Protein AF-A0A846G0J6-F1 (afdb_monomer_lite)

Sequence (175 aa):
MSNQDLVEKLKSTFRKNSTQLKVFNLLSDREWHCRSCEGKNVASEQYAGGGGIQGLQRGTKIRPGLEINTERKFCNTCQKQTTWDCWTGKIKAANAPANIPSELVEKILSVYSYVDVIEQRQRPRHEIIIDHRFPMERWGNVEETHNLNMSETEIKQKFQLLKKDSGGNLNEVRS

Foldseek 3Di:
DDLVVVLVVQLVPDDPLFLANLQSVVQSVQDKDFLCVVCVVSPVPPCVHCSHQVVQQQADPVGFHFDKDKDFDQDPVVRDTTIIIHTPSDTHAHLPDADQDPLLVVVLCVLLVCAAPPPRDRDDPVQKDKDFPDDDPSPDHHDDHDDSPDDSVNSVNTIGIHTDDPPDDPPPPDD

Secondary structure (DSSP, 8-state):
--HHHHHHHHHTTSPTT-HHHHHHHHHTT---EEHHHHHHHH-TTTSSSTTTHHHHHH-BTTB-EEEEEEEEEEETTTTEEEEEEEEEEEEE------PPPHHHHHHHHHHTTTB-TTT--B--GGGEEEEESS---SSSS-PPPP-TT--HHHHHHHEEEEE--TTS-TT----

Radius of gyration: 20.53 Å; chains: 1; bounding box: 53×40×56 Å

pLDDT: mean 82.25, std 15.68, range [31.59, 96.19]

Structure (mmCIF, N/CA/C/O backbone):
data_AF-A0A846G0J6-F1
#
_entry.id   AF-A0A846G0J6-F1
#
loop_
_atom_site.group_PDB
_atom_site.id
_atom_site.type_symbol
_atom_site.label_atom_id
_atom_site.label_alt_id
_atom_site.label_comp_id
_atom_site.label_asym_id
_atom_site.label_entity_id
_atom_site.label_seq_id
_atom_site.pdbx_PDB_ins_code
_atom_site.Cartn_x
_atom_site.Cartn_y
_atom_site.Cartn_z
_atom_site.occupancy
_atom_site.B_iso_or_equiv
_atom_site.auth_seq_id
_atom_site.auth_comp_id
_atom_site.auth_asym_id
_atom_site.auth_atom_id
_atom_site.pdbx_PDB_model_num
ATOM 1 N N . MET A 1 1 ? 26.247 -5.935 4.973 1.00 57.97 1 MET A N 1
ATOM 2 C CA . MET A 1 1 ? 25.197 -6.767 4.344 1.00 57.97 1 MET A CA 1
ATOM 3 C C . MET A 1 1 ? 25.361 -6.646 2.847 1.00 57.97 1 MET A C 1
ATOM 5 O O . MET A 1 1 ? 25.431 -5.518 2.368 1.00 57.97 1 MET A O 1
ATOM 9 N N . SER A 1 2 ? 25.487 -7.758 2.128 1.00 74.25 2 SER A N 1
ATOM 10 C CA . SER A 1 2 ? 25.523 -7.718 0.666 1.00 74.25 2 SER A CA 1
ATOM 11 C C . SER A 1 2 ? 24.132 -7.377 0.111 1.00 74.25 2 SER A C 1
ATOM 13 O O . SER A 1 2 ? 23.113 -7.551 0.787 1.00 74.25 2 SER A O 1
ATOM 15 N N . ASN A 1 3 ? 24.069 -6.885 -1.129 1.00 76.38 3 ASN A N 1
ATOM 16 C CA . ASN A 1 3 ? 22.794 -6.623 -1.808 1.00 76.38 3 ASN A CA 1
ATOM 17 C C . ASN A 1 3 ? 21.926 -7.889 -1.909 1.00 76.38 3 ASN A C 1
ATOM 19 O O . ASN A 1 3 ? 20.702 -7.802 -1.835 1.00 76.38 3 ASN A O 1
ATOM 23 N N . GLN A 1 4 ? 22.562 -9.053 -2.033 1.00 81.94 4 GLN A N 1
ATOM 24 C CA . GLN A 1 4 ? 21.896 -10.345 -2.135 1.00 81.94 4 GLN A CA 1
ATOM 25 C C . GLN A 1 4 ? 21.263 -10.757 -0.797 1.00 81.94 4 GLN A C 1
ATOM 27 O O . GLN A 1 4 ? 20.108 -11.180 -0.777 1.00 81.94 4 GLN A O 1
ATOM 32 N N . ASP A 1 5 ? 21.943 -10.500 0.326 1.00 87.12 5 ASP A N 1
ATOM 33 C CA . ASP A 1 5 ? 21.394 -10.753 1.669 1.00 87.12 5 ASP A CA 1
ATOM 34 C C . ASP A 1 5 ? 20.136 -9.917 1.939 1.00 87.12 5 ASP A C 1
ATOM 36 O O . ASP A 1 5 ? 19.180 -10.388 2.555 1.00 87.12 5 ASP A O 1
ATOM 40 N N . LEU A 1 6 ? 20.120 -8.659 1.476 1.00 88.12 6 LEU A N 1
ATOM 41 C CA . LEU A 1 6 ? 18.959 -7.780 1.626 1.00 88.12 6 LEU A CA 1
ATOM 42 C C . LEU A 1 6 ? 17.762 -8.284 0.813 1.00 88.12 6 LEU A C 1
ATOM 44 O O . LEU A 1 6 ? 16.639 -8.281 1.318 1.00 88.12 6 LEU A O 1
ATOM 48 N N . VAL A 1 7 ? 17.994 -8.720 -0.427 1.00 91.81 7 VAL A N 1
ATOM 49 C CA . VAL A 1 7 ? 16.943 -9.268 -1.293 1.00 91.81 7 VAL A CA 1
ATOM 50 C C . VAL A 1 7 ? 16.326 -10.511 -0.663 1.00 91.81 7 VAL A C 1
ATOM 52 O O . VAL A 1 7 ? 15.106 -10.569 -0.527 1.00 91.81 7 VAL A O 1
ATOM 55 N N . GLU A 1 8 ? 17.138 -11.466 -0.210 1.00 92.44 8 GLU A N 1
ATOM 56 C CA . GLU A 1 8 ? 16.632 -12.698 0.407 1.00 92.44 8 GLU A CA 1
ATOM 57 C C . GLU A 1 8 ? 15.907 -12.428 1.732 1.00 92.44 8 GLU A C 1
ATOM 59 O O . GLU A 1 8 ? 14.825 -12.972 1.982 1.00 92.44 8 GLU A O 1
ATOM 64 N N . LYS A 1 9 ? 16.422 -11.495 2.545 1.00 91.81 9 LYS A N 1
ATOM 65 C CA . LYS A 1 9 ? 15.731 -11.038 3.757 1.00 91.81 9 LYS A CA 1
ATOM 66 C C . LYS A 1 9 ? 14.369 -10.421 3.440 1.00 91.81 9 LYS A C 1
ATOM 68 O O . LYS A 1 9 ? 13.417 -10.662 4.170 1.00 91.81 9 LYS A O 1
ATOM 73 N N . LEU A 1 10 ? 14.253 -9.624 2.380 1.00 92.25 10 LEU A N 1
ATOM 74 C CA . LEU A 1 10 ? 12.971 -9.045 1.981 1.00 92.25 10 LEU A CA 1
ATOM 75 C C . LEU A 1 10 ? 12.027 -10.116 1.427 1.00 92.25 10 LEU A C 1
ATOM 77 O O . LEU A 1 10 ? 10.865 -10.139 1.835 1.00 92.25 10 LEU A O 1
ATOM 81 N N . LYS A 1 11 ? 12.509 -11.037 0.578 1.00 92.62 11 LYS A N 1
ATOM 82 C CA . LYS A 1 11 ? 11.709 -12.148 0.024 1.00 92.62 11 LYS A CA 1
ATOM 83 C C . LYS A 1 11 ? 11.021 -12.964 1.115 1.00 92.62 11 LYS A C 1
ATOM 85 O O . LYS A 1 11 ? 9.838 -13.273 0.977 1.00 92.62 11 LYS A O 1
ATOM 90 N N . SER A 1 12 ? 11.726 -13.262 2.208 1.00 91.62 12 SER A N 1
ATOM 91 C CA . SER A 1 12 ? 11.183 -14.060 3.316 1.00 91.62 12 SER A CA 1
ATOM 92 C C . SER A 1 12 ? 10.031 -13.378 4.067 1.00 91.62 12 SER A C 1
ATOM 94 O O . SER A 1 12 ? 9.233 -14.061 4.705 1.00 91.62 12 SER A O 1
ATOM 96 N N . THR A 1 13 ? 9.887 -12.052 3.951 1.00 90.62 13 THR A N 1
ATOM 97 C CA . THR A 1 13 ? 8.791 -11.299 4.586 1.00 90.62 13 THR A CA 1
ATOM 98 C C . THR A 1 13 ? 7.476 -11.331 3.805 1.00 90.62 13 THR A C 1
ATOM 100 O O . THR A 1 13 ? 6.433 -10.947 4.337 1.00 90.62 13 THR A O 1
ATOM 103 N N . PHE A 1 14 ? 7.489 -11.769 2.543 1.00 90.81 14 PHE A N 1
ATOM 104 C CA . PHE A 1 14 ? 6.282 -11.811 1.723 1.00 90.81 14 PHE A CA 1
ATOM 105 C C . PHE A 1 14 ? 5.537 -13.138 1.867 1.00 90.81 14 PHE A C 1
ATOM 107 O O . PHE A 1 14 ? 6.122 -14.218 1.950 1.00 90.81 14 PHE A O 1
ATOM 114 N N . ARG A 1 15 ? 4.203 -13.078 1.780 1.00 88.56 15 ARG A N 1
ATOM 115 C CA . ARG A 1 15 ? 3.385 -14.287 1.639 1.00 88.56 15 ARG A CA 1
ATOM 116 C C . ARG A 1 15 ? 3.732 -14.992 0.324 1.00 88.56 15 ARG A C 1
ATOM 118 O O . ARG A 1 15 ? 3.783 -14.352 -0.733 1.00 88.56 15 ARG A O 1
ATOM 125 N N . LYS A 1 16 ? 3.895 -16.319 0.387 1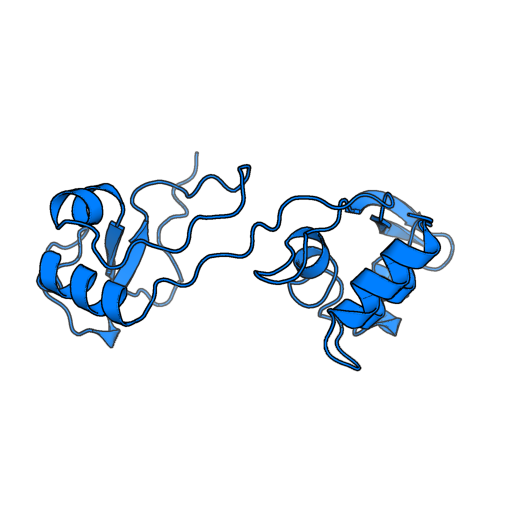.00 87.50 16 LYS A N 1
ATOM 126 C CA . LYS A 1 16 ? 4.110 -17.178 -0.789 1.00 87.50 16 LYS A CA 1
ATOM 127 C C . LYS A 1 16 ? 3.054 -16.895 -1.864 1.00 87.50 16 LYS A C 1
ATOM 129 O O . LYS A 1 16 ? 1.872 -16.764 -1.550 1.00 87.50 16 LYS A O 1
ATOM 134 N N . ASN A 1 17 ? 3.494 -16.794 -3.119 1.00 84.12 17 ASN A N 1
ATOM 135 C CA . ASN A 1 17 ? 2.668 -16.528 -4.306 1.00 84.12 17 ASN A CA 1
ATOM 136 C C . ASN A 1 17 ? 1.872 -15.207 -4.305 1.00 84.12 17 ASN A C 1
ATOM 138 O O . ASN A 1 17 ? 1.020 -15.018 -5.174 1.00 84.12 17 ASN A O 1
ATOM 142 N N . SER A 1 18 ? 2.143 -14.280 -3.379 1.00 88.44 18 SER A N 1
ATOM 143 C CA . SER A 1 18 ? 1.497 -12.963 -3.388 1.00 88.44 18 SER A CA 1
ATOM 144 C C . SER A 1 18 ? 1.912 -12.129 -4.604 1.00 88.44 18 SER A C 1
ATOM 146 O O . SER A 1 18 ? 3.046 -12.220 -5.077 1.00 88.44 18 SER A O 1
ATOM 148 N N . THR A 1 19 ? 1.012 -11.265 -5.081 1.00 89.19 19 THR A N 1
ATOM 149 C CA . THR A 1 19 ? 1.315 -10.277 -6.131 1.00 89.19 19 THR A CA 1
ATOM 150 C C . THR A 1 19 ? 2.515 -9.413 -5.738 1.00 89.19 19 THR A C 1
ATOM 152 O O . THR A 1 19 ? 3.403 -9.197 -6.556 1.00 89.19 19 THR A O 1
ATOM 155 N N . GLN A 1 20 ? 2.622 -9.028 -4.460 1.00 90.25 20 GLN A N 1
ATOM 156 C CA . GLN A 1 20 ? 3.749 -8.242 -3.953 1.00 90.25 20 GLN A CA 1
ATOM 157 C C . GLN A 1 20 ? 5.082 -8.980 -4.116 1.00 90.25 20 GLN A C 1
ATOM 159 O O . GLN A 1 20 ? 6.046 -8.368 -4.561 1.00 90.25 20 GLN A O 1
ATOM 164 N N . LEU A 1 21 ? 5.134 -10.285 -3.821 1.00 92.31 21 LEU A N 1
ATOM 165 C CA . LEU A 1 21 ? 6.343 -11.089 -4.024 1.00 92.31 21 LEU A CA 1
ATOM 166 C C . LEU A 1 21 ? 6.721 -11.177 -5.508 1.00 92.31 21 LEU A C 1
ATOM 168 O O . LEU A 1 21 ? 7.894 -11.059 -5.845 1.00 92.31 21 LEU A O 1
ATOM 172 N N . LYS A 1 22 ? 5.740 -11.352 -6.400 1.00 92.19 22 LYS A N 1
ATOM 173 C CA . LYS A 1 22 ? 5.985 -11.403 -7.850 1.00 92.19 22 LYS A CA 1
ATOM 174 C C . LYS A 1 22 ? 6.549 -10.080 -8.376 1.00 92.19 22 LYS A C 1
ATOM 176 O O . LYS A 1 22 ? 7.558 -10.092 -9.071 1.00 92.19 22 LYS A O 1
ATOM 181 N N . VAL A 1 23 ? 5.941 -8.952 -7.994 1.00 93.12 23 VAL A N 1
ATOM 182 C CA . VAL A 1 23 ? 6.442 -7.614 -8.354 1.00 93.12 23 VAL A CA 1
ATOM 183 C C . VAL A 1 23 ? 7.823 -7.370 -7.735 1.00 93.12 23 VAL A C 1
ATOM 185 O O . VAL A 1 23 ? 8.698 -6.829 -8.400 1.00 93.12 23 VAL A O 1
ATOM 188 N N . PHE A 1 24 ? 8.056 -7.790 -6.488 1.00 94.38 24 PHE A N 1
ATOM 189 C CA . PHE A 1 24 ? 9.363 -7.631 -5.849 1.00 94.38 24 PHE A CA 1
ATOM 190 C C . PHE A 1 24 ? 10.453 -8.436 -6.558 1.00 94.38 24 PHE A C 1
ATOM 192 O O . PHE A 1 24 ? 11.531 -7.905 -6.790 1.00 94.38 24 PHE A O 1
ATOM 199 N N . ASN A 1 25 ? 10.174 -9.685 -6.937 1.00 93.62 25 ASN A N 1
ATOM 200 C CA . ASN A 1 25 ? 11.124 -10.512 -7.679 1.00 93.62 25 ASN A CA 1
ATOM 201 C C . ASN A 1 25 ? 11.510 -9.866 -9.012 1.00 93.62 25 ASN A C 1
ATOM 203 O O . ASN A 1 25 ? 12.694 -9.841 -9.333 1.00 93.62 25 ASN A O 1
ATOM 207 N N . LEU A 1 26 ? 10.539 -9.300 -9.734 1.00 93.31 26 LEU A N 1
ATOM 208 C CA . LEU A 1 26 ? 10.786 -8.549 -10.963 1.00 93.31 26 LEU A CA 1
ATOM 209 C C . LEU A 1 26 ? 11.714 -7.353 -10.708 1.00 93.31 26 LEU A C 1
ATOM 211 O O . LEU A 1 26 ? 12.761 -7.261 -11.323 1.00 93.31 26 LEU A O 1
ATOM 215 N N . LEU A 1 27 ? 11.377 -6.481 -9.753 1.00 94.44 27 LEU A N 1
ATOM 216 C CA . LEU A 1 27 ? 12.163 -5.270 -9.482 1.00 94.44 27 LEU A CA 1
ATOM 217 C C . LEU A 1 27 ? 13.483 -5.529 -8.737 1.00 94.44 27 LEU A C 1
ATOM 219 O O . LEU A 1 27 ? 14.261 -4.598 -8.530 1.00 94.44 27 LEU A O 1
ATOM 223 N N . SER A 1 28 ? 13.725 -6.755 -8.264 1.00 94.12 28 SER A N 1
ATOM 224 C CA . SER A 1 28 ? 14.929 -7.088 -7.492 1.00 94.12 28 SER A CA 1
ATOM 225 C C . SER A 1 28 ? 16.213 -7.042 -8.323 1.00 94.12 28 SER A C 1
ATOM 227 O O . SER A 1 28 ? 17.292 -6.917 -7.740 1.00 94.12 28 SER A O 1
ATOM 229 N N . ASP A 1 29 ? 16.086 -7.062 -9.653 1.00 93.88 29 ASP A N 1
ATOM 230 C CA . ASP A 1 29 ? 17.176 -6.819 -10.602 1.00 93.88 29 ASP A CA 1
ATOM 231 C C . ASP A 1 29 ? 17.607 -5.342 -10.674 1.00 93.88 29 ASP A C 1
ATOM 233 O O . ASP A 1 29 ? 18.708 -5.058 -11.134 1.00 93.88 29 ASP A O 1
ATOM 237 N N . ARG A 1 30 ? 16.793 -4.421 -10.133 1.00 93.06 30 ARG A N 1
ATOM 238 C CA . ARG A 1 30 ? 16.997 -2.960 -10.134 1.00 93.06 30 ARG A CA 1
ATOM 239 C C . ARG A 1 30 ? 17.000 -2.329 -11.523 1.00 93.06 30 ARG A C 1
ATOM 241 O O . ARG A 1 30 ? 17.445 -1.194 -11.681 1.00 93.06 30 ARG A O 1
ATOM 248 N N . GLU A 1 31 ? 16.435 -3.018 -12.501 1.00 94.94 31 GLU A N 1
ATOM 249 C CA . GLU A 1 31 ? 16.257 -2.490 -13.843 1.00 94.94 31 GLU A CA 1
ATOM 250 C C . GLU A 1 31 ? 14.924 -1.746 -13.974 1.00 94.94 31 GLU A C 1
ATOM 252 O O . GLU A 1 31 ? 14.049 -1.777 -13.099 1.00 94.94 31 GLU A O 1
ATOM 257 N N . TRP A 1 32 ? 14.783 -1.005 -15.071 1.00 95.44 32 TRP A N 1
ATOM 258 C CA . TRP A 1 32 ? 13.532 -0.335 -15.402 1.00 95.44 32 TRP A CA 1
ATOM 259 C C . TRP A 1 32 ? 12.567 -1.314 -16.059 1.00 95.44 32 TRP A C 1
ATOM 261 O O . TRP A 1 32 ? 12.845 -1.844 -17.131 1.00 95.44 32 TRP A O 1
ATOM 271 N N . HIS A 1 33 ? 11.378 -1.448 -15.476 1.00 94.25 33 HIS A N 1
ATOM 272 C CA . HIS A 1 33 ? 10.346 -2.361 -15.962 1.00 94.25 33 HIS A CA 1
ATOM 273 C C . HIS A 1 33 ? 9.108 -1.621 -16.451 1.00 94.25 33 HIS A C 1
ATOM 275 O O . HIS A 1 33 ? 8.555 -0.764 -15.757 1.00 94.25 33 HIS A O 1
ATOM 281 N N . CYS A 1 34 ? 8.643 -1.957 -17.656 1.00 93.44 34 CYS A N 1
ATOM 282 C CA . CYS A 1 34 ? 7.460 -1.343 -18.248 1.00 93.44 34 CYS A CA 1
ATOM 283 C C . CYS A 1 34 ? 6.195 -1.865 -17.568 1.00 93.44 34 CYS A C 1
ATOM 285 O O . CYS A 1 34 ? 5.796 -3.010 -17.776 1.00 93.44 34 CYS A O 1
ATOM 287 N N . ARG A 1 35 ? 5.481 -0.995 -16.849 1.00 90.56 35 ARG A N 1
ATOM 288 C CA . ARG A 1 35 ? 4.261 -1.351 -16.109 1.00 90.56 35 ARG A CA 1
ATOM 289 C C . ARG A 1 35 ? 3.202 -2.027 -16.979 1.00 90.56 35 ARG A C 1
ATOM 291 O O . ARG A 1 35 ? 2.511 -2.930 -16.523 1.00 90.56 35 ARG A O 1
ATOM 298 N N . SER A 1 36 ? 3.056 -1.594 -18.230 1.00 88.75 36 SER A N 1
ATOM 299 C CA . SER A 1 36 ? 2.062 -2.152 -19.157 1.00 88.75 36 SER A CA 1
ATOM 300 C C . SER A 1 36 ? 2.444 -3.525 -19.707 1.00 88.75 36 SER A C 1
ATOM 302 O O . SER A 1 36 ? 1.549 -4.297 -20.047 1.00 88.75 36 SER A O 1
ATOM 304 N N . CYS A 1 37 ? 3.741 -3.822 -19.829 1.00 90.12 37 CYS A N 1
ATOM 305 C CA . CYS A 1 37 ? 4.206 -5.140 -20.260 1.00 90.12 37 CYS A CA 1
ATOM 306 C C . CYS A 1 37 ? 4.188 -6.100 -19.071 1.00 90.12 37 CYS A C 1
ATOM 308 O O . CYS A 1 37 ? 3.505 -7.119 -19.118 1.00 90.12 37 CYS A O 1
ATOM 310 N N . GLU A 1 38 ? 4.817 -5.705 -17.967 1.00 90.06 38 GLU A N 1
ATOM 311 C CA . GLU A 1 38 ? 4.974 -6.564 -16.795 1.00 90.06 38 GLU A CA 1
ATOM 312 C C . GLU A 1 38 ? 3.689 -6.745 -15.998 1.00 90.06 38 GLU A C 1
ATOM 314 O O . GLU A 1 38 ? 3.436 -7.819 -15.451 1.00 90.06 38 GLU A O 1
ATOM 319 N N . GLY A 1 39 ? 2.808 -5.742 -16.000 1.00 83.31 39 GLY A N 1
ATOM 320 C CA . GLY A 1 39 ? 1.489 -5.860 -15.390 1.00 83.31 39 GLY A CA 1
ATOM 321 C C . GLY A 1 39 ? 0.714 -7.057 -15.940 1.00 83.31 39 GLY A C 1
ATOM 322 O O . GLY A 1 39 ? 0.130 -7.805 -15.160 1.00 83.31 39 GLY A O 1
ATOM 323 N N . LYS A 1 40 ? 0.781 -7.316 -17.254 1.00 81.81 40 LYS A N 1
ATOM 324 C CA . LYS A 1 40 ? 0.121 -8.476 -17.883 1.00 81.81 40 LYS A CA 1
ATOM 325 C C . LYS A 1 40 ? 0.635 -9.808 -17.333 1.00 81.81 40 LYS A C 1
ATOM 327 O O . LYS A 1 40 ? -0.151 -10.735 -17.175 1.00 81.81 40 LYS A O 1
ATOM 332 N N . ASN A 1 41 ? 1.921 -9.875 -16.997 1.00 78.56 41 ASN A N 1
ATOM 333 C CA . ASN A 1 41 ? 2.584 -11.083 -16.505 1.00 78.56 41 ASN A CA 1
ATOM 334 C C . ASN A 1 41 ? 2.355 -11.309 -15.000 1.00 78.56 41 ASN A C 1
ATOM 336 O O . ASN A 1 41 ? 2.319 -12.445 -14.529 1.00 78.56 41 ASN A O 1
ATOM 340 N N . VAL A 1 42 ? 2.191 -10.231 -14.227 1.00 72.75 42 VAL A N 1
ATOM 341 C CA . VAL A 1 42 ? 2.215 -10.264 -12.752 1.00 72.75 42 VAL A CA 1
ATOM 342 C C . VAL A 1 42 ? 0.815 -10.192 -12.103 1.00 72.75 42 VAL A C 1
ATOM 344 O O . VAL A 1 42 ? 0.706 -10.296 -10.883 1.00 72.75 42 VAL A O 1
ATOM 347 N N . ALA A 1 43 ? -0.250 -10.184 -12.915 1.00 61.81 43 ALA A N 1
ATOM 348 C CA . ALA A 1 43 ? -1.671 -9.928 -12.611 1.00 61.81 43 ALA A CA 1
ATOM 349 C C . ALA A 1 43 ? -2.067 -8.483 -12.964 1.00 61.81 43 ALA A C 1
ATOM 351 O O . ALA A 1 43 ? -1.844 -7.534 -12.202 1.00 61.81 43 ALA A O 1
ATOM 352 N N . SER A 1 44 ? -2.670 -8.352 -14.150 1.00 60.25 44 SER A N 1
ATOM 353 C CA . SER A 1 44 ? -2.861 -7.119 -14.930 1.00 60.25 44 SER A CA 1
ATOM 354 C C . SER A 1 44 ? -3.573 -5.980 -14.219 1.00 60.25 44 SER A C 1
ATOM 356 O O . SER A 1 44 ? -3.353 -4.825 -14.574 1.00 60.25 44 SER A O 1
ATOM 358 N N . GLU A 1 45 ? -4.376 -6.269 -13.199 1.00 61.91 45 GLU A N 1
ATOM 359 C CA . GLU A 1 45 ? -5.203 -5.261 -12.530 1.00 61.91 45 GLU A CA 1
ATOM 360 C C . GLU A 1 45 ? -4.594 -4.730 -11.227 1.00 61.91 45 GLU A C 1
ATOM 362 O O . GLU A 1 45 ? -4.973 -3.659 -10.758 1.00 61.91 45 GLU A O 1
ATOM 367 N N . GLN A 1 46 ? -3.622 -5.434 -10.633 1.00 73.88 46 GLN A N 1
ATOM 368 C CA . GLN A 1 46 ? -3.115 -5.097 -9.295 1.00 73.88 46 GLN A CA 1
ATOM 369 C C . GLN A 1 46 ? -1.648 -4.677 -9.251 1.00 73.88 46 GLN A C 1
ATOM 371 O O . GLN A 1 46 ? -1.181 -4.259 -8.190 1.00 73.88 46 GLN A O 1
ATOM 376 N N . TYR A 1 47 ? -0.935 -4.712 -10.382 1.00 82.44 47 TYR A N 1
ATOM 377 C CA . TYR A 1 47 ? 0.481 -4.339 -10.441 1.00 82.44 47 TYR A CA 1
ATOM 378 C C . TYR A 1 47 ? 0.745 -2.941 -9.868 1.00 82.44 47 TYR A C 1
ATOM 380 O O . TYR A 1 47 ? 1.661 -2.763 -9.076 1.00 82.44 47 TYR A O 1
ATOM 388 N N . ALA A 1 48 ? -0.067 -1.940 -10.216 1.00 83.75 48 ALA A N 1
ATOM 389 C CA . ALA A 1 48 ? 0.105 -0.581 -9.696 1.00 83.75 48 ALA A CA 1
ATOM 390 C C . ALA A 1 48 ? -0.517 -0.372 -8.302 1.00 83.75 48 ALA A C 1
ATOM 392 O O . ALA A 1 48 ? -0.190 0.602 -7.629 1.00 83.75 48 ALA A O 1
ATOM 393 N N . GLY A 1 49 ? -1.435 -1.247 -7.886 1.00 82.38 49 GLY A N 1
ATOM 394 C CA . GLY A 1 49 ? -2.248 -1.077 -6.684 1.00 82.38 49 GLY A CA 1
ATOM 395 C C . GLY A 1 49 ? -1.557 -1.530 -5.396 1.00 82.38 49 GLY A C 1
ATOM 396 O O . GLY A 1 49 ? -0.359 -1.817 -5.359 1.00 82.38 49 GLY A O 1
ATOM 397 N N . GLY A 1 50 ? -2.335 -1.633 -4.313 1.00 78.06 50 GLY A N 1
ATOM 398 C CA . GLY A 1 50 ? -1.837 -2.052 -2.993 1.00 78.06 50 GLY A CA 1
ATOM 399 C C . GLY A 1 50 ? -1.224 -3.461 -2.963 1.00 78.06 50 GLY A C 1
ATOM 400 O O . GLY A 1 50 ? -0.373 -3.747 -2.123 1.00 78.06 50 GLY A O 1
ATOM 401 N N . GLY A 1 51 ? -1.602 -4.327 -3.906 1.00 80.19 51 GLY A N 1
ATOM 402 C CA . GLY A 1 51 ? -1.000 -5.648 -4.102 1.00 80.19 51 GLY A CA 1
ATOM 403 C C . GLY A 1 51 ? 0.324 -5.641 -4.876 1.00 80.19 51 GLY A C 1
ATOM 404 O O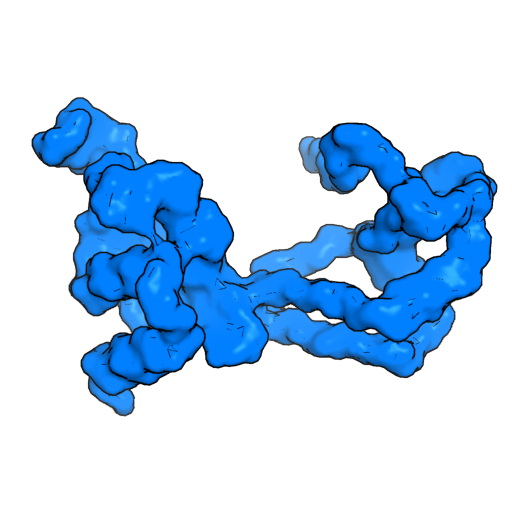 . GLY A 1 51 ? 0.977 -6.675 -4.921 1.00 80.19 51 GLY A O 1
ATOM 405 N N . GLY A 1 52 ? 0.737 -4.515 -5.463 1.00 88.50 52 GLY A N 1
ATOM 406 C CA . GLY A 1 52 ? 1.961 -4.396 -6.257 1.00 88.50 52 GLY A CA 1
ATOM 407 C C . GLY A 1 52 ? 2.811 -3.198 -5.834 1.00 88.50 52 GLY A C 1
ATOM 408 O O . GLY A 1 52 ? 3.179 -3.096 -4.664 1.00 88.50 52 GLY A O 1
ATOM 409 N N . ILE A 1 53 ? 3.125 -2.290 -6.763 1.00 90.69 53 ILE A N 1
ATOM 410 C CA . ILE A 1 53 ? 4.048 -1.156 -6.580 1.00 90.69 53 ILE A CA 1
ATOM 411 C C . ILE A 1 53 ? 3.700 -0.307 -5.354 1.00 90.69 53 ILE A C 1
ATOM 413 O O . ILE A 1 53 ? 4.571 -0.084 -4.514 1.00 90.69 53 ILE A O 1
ATOM 417 N N . GLN A 1 54 ? 2.439 0.116 -5.188 1.00 89.06 54 GLN A N 1
ATOM 418 C CA . GLN A 1 54 ? 2.057 0.930 -4.024 1.00 89.06 54 GLN A CA 1
ATOM 419 C C . GLN A 1 54 ? 2.255 0.175 -2.707 1.00 89.06 54 GLN A C 1
ATOM 421 O O . GLN A 1 54 ? 2.703 0.759 -1.723 1.00 89.06 54 GLN A O 1
ATOM 426 N N . GLY A 1 55 ? 1.947 -1.123 -2.672 1.00 88.88 55 GLY A N 1
ATOM 427 C CA . GLY A 1 55 ? 2.176 -1.951 -1.489 1.00 88.88 55 GLY A CA 1
ATOM 428 C C . GLY A 1 55 ? 3.656 -2.110 -1.163 1.00 88.88 55 GLY A C 1
ATOM 429 O O . GLY A 1 55 ? 4.060 -2.027 -0.001 1.00 88.88 55 GLY A O 1
ATOM 430 N N . LEU A 1 56 ? 4.491 -2.300 -2.185 1.00 91.75 56 LEU A N 1
ATOM 431 C CA . LEU A 1 56 ? 5.941 -2.370 -2.033 1.00 91.75 56 LEU A CA 1
ATOM 432 C C . LEU A 1 56 ? 6.520 -1.057 -1.512 1.00 91.75 56 LEU A C 1
ATOM 434 O O . LEU A 1 56 ? 7.271 -1.092 -0.537 1.00 91.75 56 LEU A O 1
ATOM 438 N N . GLN A 1 57 ? 6.109 0.074 -2.092 1.00 91.62 57 GLN A N 1
ATOM 439 C CA . GLN A 1 57 ? 6.509 1.404 -1.644 1.00 91.62 57 GLN A CA 1
ATOM 440 C C . GLN A 1 57 ? 6.088 1.661 -0.196 1.00 91.62 57 GLN A C 1
ATOM 442 O O . GLN A 1 57 ? 6.896 2.168 0.573 1.00 91.62 57 GLN A O 1
ATOM 447 N N . ARG A 1 58 ? 4.859 1.304 0.197 1.00 88.25 58 ARG A N 1
ATOM 448 C CA . ARG A 1 58 ? 4.354 1.596 1.549 1.00 88.25 58 ARG A CA 1
ATOM 449 C C . ARG A 1 58 ? 4.966 0.736 2.650 1.00 88.25 58 ARG A C 1
ATOM 451 O O . ARG A 1 58 ? 5.138 1.203 3.769 1.00 88.25 58 ARG A O 1
ATOM 458 N N . GLY A 1 59 ? 5.284 -0.521 2.351 1.00 86.75 59 GLY A N 1
ATOM 459 C CA . GLY A 1 59 ? 5.668 -1.477 3.389 1.00 86.75 59 GLY A CA 1
ATOM 460 C C . GLY A 1 59 ? 4.473 -1.928 4.237 1.00 86.75 59 GLY A C 1
ATOM 461 O O . GLY A 1 59 ? 3.313 -1.748 3.872 1.00 86.75 59 GLY A O 1
ATOM 462 N N . THR A 1 60 ? 4.763 -2.576 5.359 1.00 83.44 60 THR A N 1
ATOM 463 C CA . THR A 1 60 ? 3.793 -3.077 6.346 1.00 83.44 60 THR A CA 1
ATOM 464 C C . THR A 1 60 ? 4.366 -2.903 7.755 1.00 83.44 60 THR A C 1
ATOM 466 O O . THR A 1 60 ? 5.528 -2.537 7.903 1.00 83.44 60 THR A O 1
ATOM 469 N N . LYS A 1 61 ? 3.610 -3.257 8.801 1.00 76.31 61 LYS A N 1
ATOM 470 C CA . LYS A 1 61 ? 4.123 -3.263 10.185 1.00 76.31 61 LYS A CA 1
ATOM 471 C C . LYS A 1 61 ? 5.392 -4.110 10.376 1.00 76.31 61 LYS A C 1
ATOM 473 O O . LYS A 1 61 ? 6.202 -3.797 11.235 1.00 76.31 61 LYS A O 1
ATOM 478 N N . ILE A 1 62 ? 5.563 -5.171 9.582 1.00 80.94 62 ILE A N 1
ATOM 479 C CA . ILE A 1 62 ? 6.677 -6.130 9.705 1.00 80.94 62 ILE A CA 1
ATOM 480 C C . ILE A 1 62 ? 7.670 -6.070 8.535 1.00 80.94 62 ILE A C 1
ATOM 482 O O . ILE A 1 62 ? 8.635 -6.830 8.504 1.00 80.94 62 ILE A O 1
ATOM 486 N N . ARG A 1 63 ? 7.435 -5.196 7.547 1.00 88.06 63 ARG A N 1
ATOM 487 C CA . ARG A 1 63 ? 8.261 -5.080 6.335 1.00 88.06 63 ARG A CA 1
ATOM 488 C C . ARG A 1 63 ? 8.481 -3.607 5.999 1.00 88.06 63 ARG A C 1
ATOM 490 O O . ARG A 1 63 ? 7.485 -2.903 5.848 1.00 88.06 63 ARG A O 1
ATOM 497 N N . PRO A 1 64 ? 9.723 -3.144 5.790 1.00 89.75 64 PRO A N 1
ATOM 498 C CA . PRO A 1 64 ? 9.960 -1.765 5.382 1.00 89.75 64 PRO A CA 1
ATOM 499 C C . PRO A 1 64 ? 9.330 -1.457 4.014 1.00 89.75 64 PRO A C 1
ATOM 501 O O . PRO A 1 64 ? 9.041 -2.355 3.213 1.00 89.75 64 PRO A O 1
ATOM 504 N N . GLY A 1 65 ? 9.129 -0.171 3.741 1.00 91.75 65 GLY A N 1
ATOM 505 C CA . GLY A 1 65 ? 8.811 0.305 2.401 1.00 91.75 65 GLY A CA 1
ATOM 506 C C . GLY A 1 65 ? 10.027 0.217 1.479 1.00 91.75 65 GLY A C 1
ATOM 507 O O . GLY A 1 65 ? 11.168 0.132 1.938 1.00 91.75 65 GLY A O 1
ATOM 508 N N . LEU A 1 66 ? 9.793 0.253 0.170 1.00 93.88 66 LEU A N 1
ATOM 509 C CA . LEU A 1 66 ? 10.848 0.309 -0.843 1.00 93.88 66 LEU A CA 1
ATOM 510 C C . LEU A 1 66 ? 10.885 1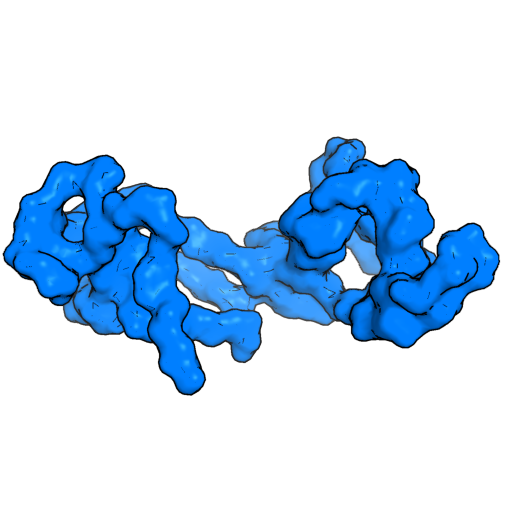.681 -1.520 1.00 93.88 66 LEU A C 1
ATOM 512 O O . LEU A 1 66 ? 9.846 2.296 -1.780 1.00 93.88 66 LEU A O 1
ATOM 516 N N . GLU A 1 67 ? 12.085 2.156 -1.834 1.00 94.31 67 GLU A N 1
ATOM 517 C CA . GLU A 1 67 ? 12.277 3.344 -2.663 1.00 94.31 67 GLU A CA 1
ATOM 518 C C . GLU A 1 67 ? 12.192 2.942 -4.143 1.00 94.31 67 GLU A C 1
ATOM 520 O O . GLU A 1 67 ? 13.146 2.435 -4.728 1.00 94.31 67 GLU A O 1
ATOM 525 N N . ILE A 1 68 ? 11.002 3.089 -4.728 1.00 94.44 68 ILE A N 1
ATOM 526 C CA . ILE A 1 68 ? 10.742 2.781 -6.140 1.00 94.44 68 ILE A CA 1
ATOM 527 C C . ILE A 1 68 ? 10.594 4.093 -6.902 1.00 94.44 68 ILE A C 1
ATOM 529 O O . ILE A 1 68 ? 9.714 4.891 -6.566 1.00 94.44 68 ILE A O 1
ATOM 533 N N . ASN A 1 69 ? 11.424 4.267 -7.928 1.00 95.12 69 ASN A N 1
ATOM 534 C CA . ASN A 1 69 ? 11.335 5.353 -8.891 1.00 95.12 69 ASN A CA 1
ATOM 535 C C . ASN A 1 69 ? 10.313 5.001 -9.969 1.00 95.12 69 ASN A C 1
ATOM 537 O O . ASN A 1 69 ? 10.263 3.863 -10.437 1.00 95.12 69 ASN A O 1
ATOM 541 N N . THR A 1 70 ? 9.532 5.997 -10.384 1.00 94.50 70 THR A N 1
ATOM 542 C CA . THR A 1 70 ? 8.528 5.858 -11.437 1.00 94.50 70 THR A CA 1
ATOM 543 C C . THR A 1 70 ? 8.721 6.957 -12.477 1.00 94.50 70 THR A C 1
ATOM 545 O O . THR A 1 70 ? 8.795 8.130 -12.122 1.00 94.50 70 THR A O 1
ATOM 548 N N . GLU A 1 71 ? 8.765 6.596 -13.759 1.00 95.00 71 GLU A N 1
ATOM 549 C CA . GLU A 1 71 ? 8.985 7.543 -14.863 1.00 95.00 71 GLU A CA 1
ATOM 550 C C . GLU A 1 71 ? 8.118 7.196 -16.085 1.00 95.00 71 GLU A C 1
ATOM 552 O O . GLU A 1 71 ? 7.646 6.067 -16.233 1.00 95.00 71 GLU A O 1
ATOM 557 N N . ARG A 1 72 ? 7.885 8.164 -16.979 1.00 95.75 72 ARG A N 1
ATOM 558 C CA . ARG A 1 72 ? 7.199 7.956 -18.262 1.00 95.75 72 ARG A CA 1
ATOM 559 C C . ARG A 1 72 ? 8.227 7.812 -19.385 1.00 95.75 72 ARG A C 1
ATOM 561 O O . ARG A 1 72 ? 8.896 8.783 -19.712 1.00 95.75 72 ARG A O 1
ATOM 568 N N . LYS A 1 73 ? 8.306 6.636 -20.018 1.00 94.06 73 LYS A N 1
ATOM 569 C CA . LYS A 1 73 ? 9.239 6.346 -21.127 1.00 94.06 73 LYS A CA 1
ATOM 570 C C . LYS A 1 73 ? 8.524 5.679 -22.295 1.00 94.06 73 LYS A C 1
ATOM 572 O O . LYS A 1 73 ? 7.488 5.033 -22.113 1.00 94.06 73 LYS A O 1
ATOM 577 N N . PHE A 1 74 ? 9.073 5.827 -23.497 1.00 95.00 74 PHE A N 1
ATOM 578 C CA . PHE A 1 74 ? 8.621 5.054 -24.651 1.00 95.00 74 PHE A CA 1
ATOM 579 C C . PHE A 1 74 ? 9.053 3.593 -24.502 1.00 95.00 74 PHE A C 1
ATOM 581 O O . PHE A 1 74 ? 10.192 3.309 -24.139 1.00 95.00 74 PHE A O 1
ATOM 588 N N . CYS A 1 75 ? 8.139 2.664 -24.762 1.00 94.62 75 CYS A N 1
ATOM 589 C CA . CYS A 1 75 ? 8.412 1.239 -24.677 1.00 94.62 75 CYS A CA 1
ATOM 590 C C . CYS A 1 75 ? 8.476 0.607 -26.061 1.00 94.62 75 CYS A C 1
ATOM 592 O O . CYS A 1 75 ? 7.463 0.536 -26.750 1.00 94.62 75 CYS A O 1
ATOM 594 N N . ASN A 1 76 ? 9.638 0.056 -26.412 1.00 93.25 76 ASN A N 1
ATOM 595 C CA . ASN A 1 76 ? 9.847 -0.630 -27.690 1.00 93.25 76 ASN A CA 1
ATOM 596 C C . ASN A 1 76 ? 9.016 -1.920 -27.822 1.00 93.25 76 ASN A C 1
ATOM 598 O O . ASN A 1 76 ? 8.701 -2.339 -28.930 1.00 93.25 76 ASN A O 1
ATOM 602 N N . THR A 1 77 ? 8.605 -2.535 -26.710 1.00 92.12 77 THR A N 1
ATOM 603 C CA . THR A 1 77 ? 7.792 -3.762 -26.730 1.00 92.12 77 THR A CA 1
ATOM 604 C C . THR A 1 77 ? 6.319 -3.478 -27.009 1.00 92.12 77 THR A C 1
ATOM 606 O O . THR A 1 77 ? 5.691 -4.172 -27.801 1.00 92.12 77 THR A O 1
ATOM 609 N N . CYS A 1 78 ? 5.741 -2.457 -26.365 1.00 91.69 78 CYS A N 1
ATOM 610 C CA . CYS A 1 78 ? 4.320 -2.126 -26.532 1.00 91.69 78 CYS A CA 1
ATOM 611 C C . CYS A 1 78 ? 4.055 -0.907 -27.426 1.00 91.69 78 CYS A C 1
ATOM 613 O O . CYS A 1 78 ? 2.891 -0.552 -27.614 1.00 91.69 78 CYS A O 1
ATOM 615 N N . GLN A 1 79 ? 5.113 -0.294 -27.971 1.00 95.12 79 GLN A N 1
ATOM 616 C CA . GLN A 1 79 ? 5.093 0.811 -28.939 1.00 95.12 79 GLN A CA 1
ATOM 617 C C . GLN A 1 79 ? 4.292 2.035 -28.464 1.00 95.12 79 GLN A C 1
ATOM 619 O O . GLN A 1 79 ? 3.608 2.704 -29.236 1.00 95.12 79 GLN A O 1
ATOM 624 N N . LYS A 1 80 ? 4.332 2.313 -27.156 1.00 93.50 80 LYS A N 1
ATOM 625 C CA . LYS A 1 80 ? 3.580 3.398 -26.508 1.00 93.50 80 LYS A CA 1
ATOM 626 C C . LYS A 1 80 ? 4.416 4.058 -25.420 1.00 93.50 80 LYS A C 1
ATOM 628 O O . LYS A 1 80 ? 5.302 3.433 -24.837 1.00 93.50 80 LYS A O 1
ATOM 633 N N . GLN A 1 81 ? 4.088 5.308 -25.098 1.00 94.88 81 GLN A N 1
ATOM 634 C CA . GLN A 1 81 ? 4.605 5.967 -23.903 1.00 94.88 81 GLN A CA 1
ATOM 635 C C . GLN A 1 81 ? 3.884 5.416 -22.668 1.00 94.88 81 GLN A C 1
ATOM 637 O O . GLN A 1 81 ? 2.677 5.612 -22.483 1.00 94.88 81 GLN A O 1
ATOM 642 N N . THR A 1 82 ? 4.627 4.707 -21.828 1.00 93.44 82 THR A N 1
ATOM 643 C CA . THR A 1 82 ? 4.108 3.985 -20.665 1.00 93.44 82 THR A CA 1
ATOM 644 C C . THR A 1 82 ? 4.774 4.454 -19.384 1.00 93.44 82 THR A C 1
ATOM 646 O O . THR A 1 82 ? 5.721 5.237 -19.392 1.00 93.44 82 THR A O 1
ATOM 649 N N . THR A 1 83 ? 4.227 4.009 -18.258 1.00 94.12 83 THR A N 1
ATOM 650 C CA . THR A 1 83 ? 4.834 4.194 -16.941 1.00 94.12 83 THR A CA 1
ATOM 651 C C . THR A 1 83 ? 5.805 3.051 -16.675 1.00 94.12 83 THR A C 1
ATOM 653 O O . THR A 1 83 ? 5.496 1.901 -16.986 1.00 94.12 83 THR A O 1
ATOM 656 N N . TRP A 1 84 ? 6.961 3.365 -16.111 1.00 95.50 84 TRP A N 1
ATOM 657 C CA . TRP A 1 84 ? 8.022 2.420 -15.792 1.00 95.50 84 TRP A CA 1
ATOM 658 C C . TRP A 1 84 ? 8.399 2.537 -14.329 1.00 95.50 84 TRP A C 1
ATOM 660 O O . TRP A 1 84 ? 8.355 3.637 -13.784 1.00 95.50 84 TRP A O 1
ATOM 670 N N . ASP A 1 85 ? 8.774 1.417 -13.723 1.00 95.50 85 ASP A N 1
ATOM 671 C CA . ASP A 1 85 ? 9.123 1.329 -12.309 1.00 95.50 85 ASP A CA 1
ATOM 672 C C . ASP A 1 85 ? 10.496 0.676 -12.134 1.00 95.50 85 ASP A C 1
ATOM 674 O O . ASP A 1 85 ? 10.826 -0.268 -12.850 1.00 95.50 85 ASP A O 1
ATOM 678 N N . CYS A 1 86 ? 11.280 1.173 -11.180 1.00 95.56 86 CYS A N 1
ATOM 679 C CA . CYS A 1 86 ? 12.595 0.642 -10.822 1.00 95.56 86 CYS A CA 1
ATOM 680 C C . CYS A 1 86 ? 12.788 0.745 -9.306 1.00 95.56 86 CYS A C 1
ATOM 682 O O . CYS A 1 86 ? 12.591 1.814 -8.722 1.00 95.56 86 CYS A O 1
ATOM 684 N N . TRP A 1 87 ? 13.174 -0.350 -8.647 1.00 96.19 87 TRP A N 1
ATOM 685 C CA . TRP A 1 87 ? 13.593 -0.291 -7.247 1.00 96.19 87 TRP A CA 1
ATOM 686 C C . TRP A 1 87 ? 15.054 0.153 -7.154 1.00 96.19 87 TRP A C 1
ATOM 688 O O . TRP A 1 87 ? 15.940 -0.485 -7.713 1.00 96.19 87 TRP A O 1
ATOM 698 N N . THR A 1 88 ? 15.333 1.203 -6.379 1.00 93.75 88 THR A N 1
ATOM 699 C CA . THR A 1 88 ? 16.688 1.777 -6.263 1.00 93.75 88 THR A CA 1
ATOM 700 C C . THR A 1 88 ? 17.653 0.925 -5.429 1.00 93.75 88 THR A C 1
ATOM 702 O O . THR A 1 88 ? 18.818 1.280 -5.253 1.00 93.75 88 THR A O 1
ATOM 705 N N . GLY A 1 89 ? 17.177 -0.187 -4.862 1.00 92.69 89 GLY A N 1
ATOM 706 C CA . GLY A 1 89 ? 17.913 -1.004 -3.897 1.00 92.69 89 GLY A CA 1
ATOM 707 C C . GLY A 1 89 ? 17.846 -0.480 -2.460 1.00 92.69 89 GLY A C 1
ATOM 708 O O . GLY A 1 89 ? 18.353 -1.139 -1.553 1.00 92.69 89 GLY A O 1
ATOM 709 N N . LYS A 1 90 ? 17.205 0.673 -2.229 1.00 92.06 90 LYS A N 1
ATOM 710 C CA . LYS A 1 90 ? 17.039 1.265 -0.898 1.00 92.06 90 LYS A CA 1
ATOM 711 C C . LYS A 1 90 ? 15.688 0.913 -0.283 1.00 92.06 90 LYS A C 1
ATOM 713 O O . LYS A 1 90 ? 14.670 0.769 -0.969 1.00 92.06 90 LYS A O 1
ATOM 718 N N . ILE A 1 91 ? 15.690 0.779 1.037 1.00 92.06 91 ILE A N 1
ATOM 719 C CA . ILE A 1 91 ? 14.478 0.667 1.848 1.00 92.06 91 ILE A CA 1
ATOM 720 C C . ILE A 1 91 ? 14.122 2.039 2.421 1.00 92.06 91 ILE A C 1
ATOM 722 O O . ILE A 1 91 ? 14.991 2.888 2.600 1.00 92.06 91 ILE A O 1
ATOM 726 N N . LYS A 1 92 ? 12.852 2.230 2.759 1.00 87.62 92 LYS A N 1
ATOM 727 C CA . LYS A 1 92 ? 12.353 3.396 3.489 1.00 87.62 92 LYS A CA 1
ATOM 728 C C . LYS A 1 92 ? 11.454 2.963 4.642 1.00 87.62 92 LYS A C 1
ATOM 730 O O . LYS A 1 92 ? 11.007 1.813 4.694 1.00 87.62 92 LYS A O 1
ATOM 735 N N . ALA A 1 93 ? 11.196 3.882 5.570 1.00 81.19 93 ALA A N 1
ATOM 736 C CA . ALA A 1 93 ? 10.256 3.645 6.658 1.00 81.19 93 ALA A CA 1
ATOM 737 C C . ALA A 1 93 ? 8.894 3.203 6.100 1.00 81.19 93 ALA A C 1
ATOM 739 O O . ALA A 1 93 ? 8.436 3.713 5.073 1.00 81.19 93 ALA A O 1
ATOM 740 N N . ALA A 1 94 ? 8.277 2.214 6.749 1.00 79.94 94 ALA A N 1
ATOM 741 C CA . ALA A 1 94 ? 6.939 1.789 6.373 1.00 79.94 94 ALA A CA 1
ATOM 742 C C . ALA A 1 94 ? 5.927 2.862 6.795 1.00 79.94 94 ALA A C 1
ATOM 744 O O . ALA A 1 94 ? 5.955 3.318 7.934 1.00 79.94 94 ALA A O 1
ATOM 745 N N . ASN A 1 95 ? 5.017 3.223 5.897 1.00 67.81 95 ASN A N 1
ATOM 746 C CA . ASN A 1 95 ? 3.902 4.136 6.163 1.00 67.81 95 ASN A CA 1
ATOM 747 C C . ASN A 1 95 ? 2.562 3.416 5.950 1.00 67.81 95 ASN A C 1
ATOM 749 O O . ASN A 1 95 ? 1.643 3.912 5.296 1.00 67.81 95 ASN A O 1
ATOM 753 N N . ALA A 1 96 ? 2.485 2.177 6.441 1.00 59.31 96 ALA A N 1
ATOM 754 C CA . ALA A 1 96 ? 1.246 1.420 6.424 1.00 59.31 96 ALA A CA 1
ATOM 755 C C . ALA A 1 96 ? 0.228 2.099 7.355 1.00 59.31 96 ALA A C 1
ATOM 757 O O . ALA A 1 96 ? 0.590 2.368 8.498 1.00 59.31 96 ALA A O 1
ATOM 758 N N . PRO A 1 97 ? -1.020 2.327 6.904 1.00 56.22 97 PRO A N 1
ATOM 759 C CA . PRO A 1 97 ? -2.027 2.969 7.737 1.00 56.22 97 PRO A CA 1
ATOM 760 C C . PRO A 1 97 ? -2.250 2.147 9.009 1.00 56.22 97 PRO A C 1
ATOM 762 O O . PRO A 1 97 ? -2.514 0.938 8.946 1.00 56.22 97 PRO A O 1
ATOM 765 N N . ALA A 1 98 ? -2.135 2.785 10.170 1.00 59.38 98 ALA A N 1
ATOM 766 C CA . ALA A 1 98 ? -2.514 2.187 11.431 1.00 59.38 98 ALA A CA 1
ATOM 767 C C . ALA A 1 98 ? -4.041 2.067 11.472 1.00 59.38 98 ALA A C 1
ATOM 769 O O . ALA A 1 98 ? -4.776 3.048 11.548 1.00 59.38 98 ALA A O 1
ATOM 770 N N . ASN A 1 99 ? -4.541 0.831 11.432 1.00 66.38 99 ASN A N 1
ATOM 771 C CA . ASN A 1 99 ? -5.926 0.583 11.809 1.00 66.38 99 ASN A CA 1
ATOM 772 C C . ASN A 1 99 ? -6.117 1.010 13.271 1.00 66.38 99 ASN A C 1
ATOM 774 O O . ASN A 1 99 ? -5.353 0.579 14.142 1.00 66.38 99 ASN A O 1
ATOM 778 N N . ILE A 1 100 ? -7.152 1.811 13.530 1.00 76.31 100 ILE A N 1
ATOM 779 C CA . ILE A 1 100 ? -7.589 2.153 14.885 1.00 76.31 100 ILE A CA 1
ATOM 780 C C . ILE A 1 100 ? -8.026 0.844 15.571 1.00 76.31 100 ILE A C 1
ATOM 782 O O . ILE A 1 100 ? -8.899 0.154 15.036 1.00 76.31 100 ILE A O 1
ATOM 786 N N . PRO A 1 101 ? -7.424 0.453 16.710 1.00 82.88 101 PRO A N 1
ATOM 787 C CA . PRO A 1 101 ? -7.830 -0.749 17.435 1.00 82.88 101 PRO A CA 1
ATOM 788 C C . PRO A 1 101 ? -9.308 -0.696 17.837 1.00 82.88 101 PRO A C 1
ATOM 790 O O . PRO A 1 101 ? -9.801 0.368 18.206 1.00 82.88 101 PRO A O 1
ATOM 793 N N . SER A 1 102 ? -10.003 -1.837 17.820 1.00 83.25 102 SER A N 1
ATOM 794 C CA . SER A 1 102 ? -11.442 -1.912 18.126 1.00 83.25 102 SER A CA 1
ATOM 795 C C . SER A 1 102 ? -11.809 -1.323 19.492 1.00 83.25 102 SER A C 1
ATOM 797 O O . SER A 1 102 ? -12.836 -0.672 19.620 1.00 83.25 102 SER A O 1
ATOM 799 N N . GLU A 1 103 ? -10.951 -1.486 20.498 1.00 86.62 103 GLU A N 1
ATOM 800 C CA . GLU A 1 103 ? -11.155 -0.890 21.823 1.00 86.62 103 GLU A CA 1
ATOM 801 C C . GLU A 1 103 ? -11.140 0.646 21.778 1.00 86.62 103 GLU A C 1
ATOM 803 O O . GLU A 1 103 ? -12.012 1.307 22.342 1.00 86.62 103 GLU A O 1
ATOM 808 N N . LEU A 1 104 ? -10.196 1.230 21.034 1.00 88.31 104 LEU A N 1
ATOM 809 C CA . LEU A 1 104 ? -10.135 2.676 20.843 1.00 88.31 104 LEU A CA 1
ATOM 810 C C . LEU A 1 104 ? -11.313 3.181 20.000 1.00 88.31 104 LEU A C 1
ATOM 812 O O . LEU A 1 104 ? -11.814 4.270 20.255 1.00 88.31 104 LEU A O 1
ATOM 816 N N . VAL A 1 105 ? -11.788 2.391 19.034 1.00 88.75 105 VAL A N 1
ATOM 817 C CA . VAL A 1 105 ? -12.997 2.706 18.258 1.00 88.75 105 VAL A CA 1
ATOM 818 C C . VAL A 1 105 ? -14.203 2.897 19.180 1.00 88.75 105 VAL A C 1
ATOM 820 O O . VAL A 1 105 ? -14.858 3.936 19.102 1.00 88.75 105 VAL A O 1
ATOM 823 N N . GLU A 1 106 ? -14.468 1.949 20.081 1.00 91.06 106 GLU A N 1
ATOM 824 C CA . GLU 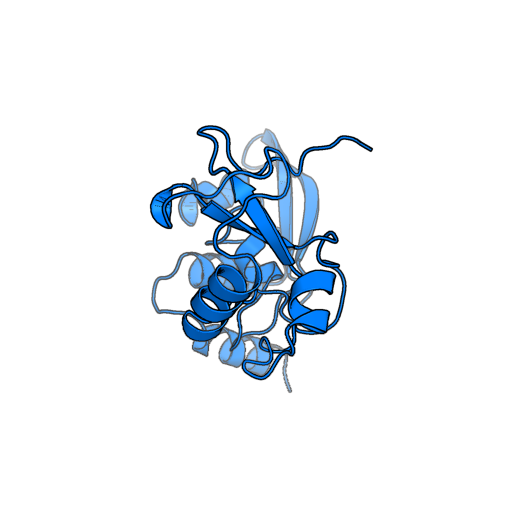A 1 106 ? -15.597 2.045 21.018 1.00 91.06 106 GLU A CA 1
ATOM 825 C C . GLU A 1 106 ? -15.434 3.220 21.990 1.00 91.06 106 GLU A C 1
ATOM 827 O O . GLU A 1 106 ? -16.384 3.968 22.238 1.00 91.06 106 GLU A O 1
ATOM 832 N N . LYS A 1 107 ? -14.206 3.465 22.458 1.00 92.38 107 LYS A N 1
ATOM 833 C CA . LYS A 1 107 ? -13.890 4.630 23.292 1.00 92.38 107 LYS A CA 1
ATOM 834 C C . LYS A 1 107 ? -14.187 5.949 22.576 1.00 92.38 107 LYS A C 1
ATOM 836 O O . LYS A 1 107 ? -14.848 6.812 23.148 1.00 92.38 107 LYS A O 1
ATOM 841 N N . ILE A 1 108 ? -13.745 6.107 21.325 1.00 92.75 108 ILE A N 1
ATOM 842 C CA . ILE A 1 108 ? -13.991 7.317 20.524 1.00 92.75 108 ILE A CA 1
ATOM 843 C C . ILE A 1 108 ? -15.496 7.546 20.349 1.00 92.75 108 ILE A C 1
ATOM 845 O O . ILE A 1 108 ? -15.976 8.658 20.560 1.00 92.75 108 ILE A O 1
ATOM 849 N N . LEU A 1 109 ? -16.251 6.501 20.004 1.00 93.44 109 LEU A N 1
ATOM 850 C CA . LEU A 1 109 ? -17.701 6.601 19.818 1.00 93.44 109 LEU A CA 1
ATOM 851 C C . LEU A 1 109 ? -18.416 7.028 21.100 1.00 93.44 109 LEU A C 1
ATOM 853 O O . LEU A 1 109 ? -19.297 7.888 21.050 1.00 93.44 109 LEU A O 1
ATOM 857 N N . SER A 1 110 ? -17.992 6.479 22.242 1.00 93.38 110 SER A N 1
ATOM 858 C CA . SER A 1 110 ? -18.510 6.854 23.557 1.00 93.38 110 SER A CA 1
ATOM 859 C C . SER A 1 110 ? -18.202 8.314 23.905 1.00 93.38 110 SER A C 1
ATOM 861 O O . SER A 1 110 ? -19.103 9.031 24.330 1.00 93.38 110 SER A O 1
ATOM 863 N N . VAL A 1 111 ? -16.968 8.788 23.676 1.00 94.88 111 VAL A N 1
ATOM 864 C CA . VAL A 1 111 ? -16.559 10.186 23.948 1.00 94.88 111 VAL A CA 1
ATOM 865 C C . VAL A 1 111 ? -17.410 11.195 23.176 1.00 94.88 111 VAL A C 1
ATOM 867 O O . VAL A 1 111 ? -17.702 12.283 23.673 1.00 94.88 111 VAL A O 1
ATOM 870 N N . TYR A 1 112 ? -17.827 10.830 21.967 1.00 94.00 112 TYR A N 1
ATOM 871 C CA . TYR A 1 112 ? -18.688 11.652 21.123 1.00 94.00 112 TYR A CA 1
ATOM 872 C C . TYR A 1 112 ? -20.183 11.358 21.290 1.00 94.00 112 TYR A C 1
ATOM 874 O O . TYR A 1 112 ? -20.993 11.971 20.604 1.00 94.00 112 TYR A O 1
ATOM 882 N N . SER A 1 113 ? -20.572 10.427 22.170 1.00 94.94 113 SER A N 1
ATOM 883 C CA . SER A 1 113 ? -21.967 9.988 22.336 1.00 94.94 113 SER A CA 1
ATOM 884 C C . SER A 1 113 ? -22.649 9.618 21.012 1.00 94.94 113 SER A C 1
ATOM 886 O O . SER A 1 113 ? -23.852 9.809 20.853 1.00 94.94 113 SER A O 1
ATOM 888 N N . TYR A 1 114 ? -21.883 9.086 20.052 1.00 94.12 114 TYR A N 1
ATOM 889 C CA . TYR A 1 114 ? -22.358 8.767 18.701 1.00 94.12 114 TYR A CA 1
ATOM 890 C C . TYR A 1 114 ? -22.915 9.977 17.919 1.00 94.12 114 TYR A C 1
ATOM 892 O O . TYR A 1 114 ? -23.715 9.797 17.002 1.00 94.12 114 TYR A O 1
ATOM 900 N N . VAL A 1 115 ? -22.510 11.203 18.265 1.00 92.81 115 VAL A N 1
ATOM 901 C CA . VAL A 1 115 ? -22.946 12.439 17.601 1.00 92.81 115 VAL A CA 1
ATOM 902 C C . VAL A 1 115 ? -21.978 12.818 16.485 1.00 92.81 115 VAL A C 1
ATOM 904 O O . VAL A 1 115 ? -20.780 12.982 16.725 1.00 92.81 115 VAL A O 1
ATOM 907 N N . ASP A 1 116 ? -22.491 12.961 15.262 1.00 91.00 116 ASP A N 1
ATOM 908 C CA . ASP A 1 116 ? -21.690 13.398 14.117 1.00 91.00 116 ASP A CA 1
ATOM 909 C C . ASP A 1 116 ? -21.417 14.913 14.150 1.00 91.00 116 ASP A C 1
ATOM 911 O O . ASP A 1 116 ? -22.252 15.697 14.596 1.00 91.00 116 ASP A O 1
ATOM 915 N N . VAL A 1 117 ? -20.240 15.345 13.685 1.00 90.25 117 VAL A N 1
ATOM 916 C CA . VAL A 1 117 ? -19.823 16.755 13.806 1.00 90.25 117 VAL A CA 1
ATOM 917 C C . VAL A 1 117 ? -20.492 17.692 12.796 1.00 90.25 117 VAL A C 1
ATOM 919 O O . VAL A 1 117 ? -20.398 18.908 12.962 1.00 90.25 117 VAL A O 1
ATOM 922 N N . ILE A 1 118 ? -21.157 17.158 11.767 1.00 85.62 118 ILE A N 1
ATOM 923 C CA . ILE A 1 118 ? -21.723 17.943 10.662 1.00 85.62 118 ILE A CA 1
ATOM 924 C C . ILE A 1 118 ? -23.173 18.323 10.964 1.00 85.62 118 ILE A C 1
ATOM 926 O O . ILE A 1 118 ? -23.513 19.500 11.021 1.00 85.62 118 ILE A O 1
ATOM 930 N N . GLU A 1 119 ? -24.027 17.327 11.181 1.00 89.38 119 GLU A N 1
ATOM 931 C CA . GLU A 1 119 ? -25.450 17.496 11.471 1.00 89.38 119 GLU A CA 1
ATOM 932 C C . GLU A 1 119 ? -25.737 17.573 12.976 1.00 89.38 119 GLU A C 1
ATOM 934 O O . GLU A 1 119 ? -26.866 17.891 13.352 1.00 89.38 119 GLU A O 1
ATOM 939 N N . GLN A 1 120 ? -2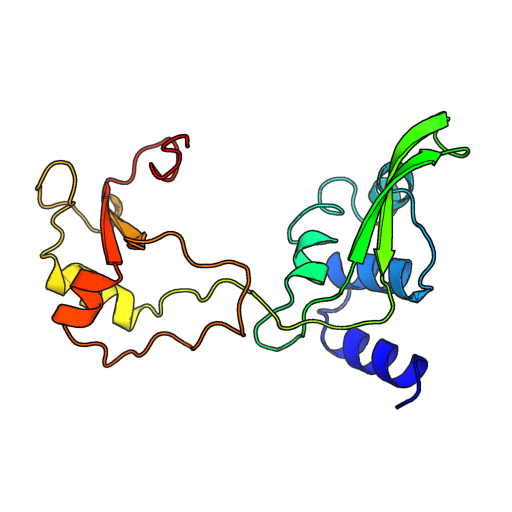4.748 17.292 13.838 1.00 90.69 120 GLN A N 1
ATOM 940 C CA . GLN A 1 120 ? -24.899 17.294 15.301 1.00 90.69 120 GLN A CA 1
ATOM 941 C C . GLN A 1 120 ? -26.012 16.343 15.771 1.00 90.69 120 GLN A C 1
ATOM 943 O O . GLN A 1 120 ? -26.754 16.631 16.711 1.00 90.69 120 GLN A O 1
ATOM 948 N N . ARG A 1 121 ? -26.145 15.190 15.101 1.00 89.25 121 ARG A N 1
ATOM 949 C CA . ARG A 1 121 ? -27.153 14.166 15.404 1.00 89.25 121 ARG A CA 1
ATOM 950 C C . ARG A 1 121 ? -26.511 12.890 15.910 1.00 89.25 121 ARG A C 1
ATOM 952 O O . ARG A 1 121 ? -25.484 12.450 15.397 1.00 89.25 121 ARG A O 1
ATOM 959 N N . GLN A 1 122 ? -27.167 12.270 16.887 1.00 92.75 122 GLN A N 1
ATOM 960 C CA . GLN A 1 122 ? -26.824 10.923 17.317 1.00 92.75 122 GLN A CA 1
ATOM 961 C C . GLN A 1 122 ? -27.209 9.920 16.227 1.00 92.75 122 GLN A C 1
ATOM 963 O O . GLN A 1 122 ? -28.319 9.990 15.694 1.00 92.75 122 GLN A O 1
ATOM 968 N N . ARG A 1 123 ? -26.317 8.977 15.907 1.00 89.62 123 ARG A N 1
ATOM 969 C CA . ARG A 1 123 ? -26.586 7.948 14.893 1.00 89.62 123 ARG A CA 1
ATOM 970 C C . ARG A 1 123 ? -26.255 6.529 15.342 1.00 89.62 123 ARG A C 1
ATOM 972 O O . ARG A 1 123 ? -25.415 6.324 16.220 1.00 89.62 123 ARG A O 1
ATOM 979 N N . PRO A 1 124 ? -26.866 5.516 14.706 1.00 89.50 124 PRO A N 1
ATOM 980 C CA . PRO A 1 124 ? -26.458 4.132 14.878 1.00 89.50 124 PRO A CA 1
ATOM 981 C C . PRO A 1 124 ? -24.999 3.905 14.462 1.00 89.50 124 PRO A C 1
ATOM 983 O O . PRO A 1 124 ? -24.517 4.463 13.477 1.00 89.50 124 PRO A O 1
ATOM 986 N N . ARG A 1 125 ? -24.315 2.983 15.149 1.00 87.56 125 ARG A N 1
ATOM 987 C CA . ARG A 1 125 ? -22.912 2.598 14.892 1.00 87.56 125 ARG A CA 1
ATOM 988 C C . ARG A 1 125 ? -22.571 2.351 13.416 1.00 87.56 125 ARG A C 1
ATOM 990 O O . ARG A 1 125 ? -21.446 2.631 13.001 1.00 87.56 125 ARG A O 1
ATOM 997 N N . HIS A 1 126 ? -23.500 1.776 12.651 1.00 86.69 126 HIS A N 1
ATOM 998 C CA . HIS A 1 126 ? -23.297 1.392 11.250 1.00 86.69 126 HIS A CA 1
ATOM 999 C C . HIS A 1 126 ? -23.409 2.567 10.263 1.00 86.69 126 HIS A C 1
ATOM 1001 O O . HIS A 1 126 ? -22.973 2.433 9.118 1.00 86.69 126 HIS A O 1
ATOM 1007 N N . GLU A 1 127 ? -23.938 3.707 10.712 1.00 87.19 127 GLU A N 1
ATOM 1008 C CA . GLU A 1 127 ? -24.066 4.958 9.954 1.00 87.19 127 GLU A CA 1
ATOM 1009 C C . GLU A 1 127 ? -22.973 5.981 10.305 1.00 87.19 127 GLU A C 1
ATOM 1011 O O . GLU A 1 127 ? -22.987 7.094 9.784 1.00 87.19 127 GLU A O 1
ATOM 1016 N N . ILE A 1 128 ? -22.024 5.625 11.177 1.00 89.00 128 ILE A N 1
ATOM 1017 C CA . ILE A 1 128 ? -20.951 6.512 11.643 1.00 89.00 128 ILE A CA 1
ATOM 1018 C C . ILE A 1 128 ? -19.587 5.994 11.192 1.00 89.00 128 ILE A C 1
ATOM 1020 O O . ILE A 1 128 ? -19.273 4.805 11.310 1.00 89.00 128 ILE A O 1
ATOM 1024 N N . ILE A 1 129 ? -18.749 6.921 10.735 1.00 89.00 129 ILE A N 1
ATOM 1025 C CA . ILE A 1 129 ? -17.329 6.722 10.455 1.00 89.00 129 ILE A CA 1
ATOM 1026 C C . ILE A 1 129 ? -16.510 7.555 11.445 1.00 89.00 129 ILE A C 1
ATOM 1028 O O . ILE A 1 129 ? -16.851 8.698 11.742 1.00 89.00 129 ILE A O 1
ATOM 1032 N N . ILE A 1 130 ? -15.419 6.972 11.943 1.00 88.75 130 ILE A N 1
ATOM 1033 C CA . ILE A 1 130 ? -14.381 7.707 12.670 1.00 88.75 130 ILE A CA 1
ATOM 1034 C C . ILE A 1 130 ? -13.380 8.222 11.648 1.00 88.75 130 ILE A C 1
ATOM 1036 O O . ILE A 1 130 ? -12.831 7.439 10.871 1.00 88.75 130 ILE A O 1
ATOM 1040 N N . ASP A 1 131 ? -13.123 9.518 11.691 1.00 84.62 131 ASP A N 1
ATOM 1041 C CA . ASP A 1 131 ? -12.163 10.179 10.824 1.00 84.62 131 ASP A CA 1
ATOM 1042 C C . ASP A 1 131 ? -11.183 11.034 11.637 1.00 84.62 131 ASP A C 1
ATOM 1044 O O . ASP A 1 131 ? -11.424 11.336 12.808 1.00 84.62 131 ASP A O 1
ATOM 1048 N N . HIS A 1 132 ? -10.052 11.398 11.036 1.00 85.56 132 HIS A N 1
ATOM 1049 C CA . HIS A 1 132 ? -9.089 12.304 11.658 1.00 85.56 132 HIS A CA 1
ATOM 1050 C C . HIS A 1 132 ? -9.491 13.759 11.399 1.00 85.56 132 HIS A C 1
ATOM 1052 O O . HIS A 1 132 ? -9.909 14.101 10.299 1.00 85.56 132 HIS A O 1
ATOM 1058 N N . ARG A 1 133 ? -9.333 14.636 12.398 1.00 81.75 133 ARG A N 1
ATOM 1059 C CA . ARG A 1 133 ? -9.601 16.081 12.228 1.00 81.75 133 ARG A CA 1
ATOM 1060 C C . ARG A 1 133 ? -8.579 16.781 11.341 1.00 81.75 133 ARG A C 1
ATOM 1062 O O . ARG A 1 133 ? -8.904 17.769 10.694 1.00 81.75 133 ARG A O 1
ATOM 1069 N N . PHE A 1 134 ? -7.351 16.275 11.337 1.00 75.44 134 PHE A N 1
ATOM 1070 C CA . PHE A 1 134 ? -6.265 16.788 10.517 1.00 75.44 134 PHE A CA 1
ATOM 1071 C C . PHE A 1 134 ? -5.843 15.718 9.511 1.00 75.44 134 PHE A C 1
ATOM 1073 O O . PHE A 1 134 ? -5.789 14.538 9.880 1.00 75.44 134 PHE A O 1
ATOM 1080 N N . PRO A 1 135 ? -5.524 16.102 8.260 1.00 61.38 135 PRO A N 1
ATOM 1081 C CA . PRO A 1 135 ? -4.931 15.187 7.302 1.00 61.38 135 PRO A CA 1
ATOM 1082 C C . PRO A 1 135 ? -3.689 14.564 7.926 1.00 61.38 135 PRO A C 1
ATOM 1084 O O . PRO A 1 135 ? -2.761 15.258 8.332 1.00 61.38 135 PRO A O 1
ATOM 1087 N N . MET A 1 136 ? -3.692 13.244 8.035 1.00 56.81 136 MET A N 1
ATOM 1088 C CA . MET A 1 136 ? -2.559 12.505 8.569 1.00 56.81 136 MET A CA 1
ATOM 1089 C C . MET A 1 136 ? -1.342 12.757 7.666 1.00 56.81 136 MET A C 1
ATOM 1091 O O . MET A 1 136 ? -1.414 12.510 6.456 1.00 56.81 136 MET A O 1
ATOM 1095 N N . GLU A 1 137 ? -0.248 13.287 8.222 1.00 49.09 137 GLU A N 1
ATOM 1096 C CA . GLU A 1 137 ? 0.980 13.541 7.465 1.00 49.09 137 GLU A CA 1
ATOM 1097 C C . GLU A 1 137 ? 1.520 12.220 6.903 1.00 49.09 137 GLU A C 1
ATOM 1099 O O . GLU A 1 137 ? 2.001 11.350 7.623 1.00 49.09 137 GLU A O 1
ATOM 1104 N N . ARG A 1 138 ? 1.434 12.055 5.578 1.00 49.00 138 ARG A N 1
ATOM 1105 C CA . ARG A 1 138 ? 1.871 10.838 4.865 1.00 49.00 138 ARG A CA 1
ATOM 1106 C C . ARG A 1 138 ? 3.384 10.771 4.619 1.00 49.00 138 ARG A C 1
ATOM 1108 O O . ARG A 1 138 ? 3.855 9.816 3.995 1.00 49.00 138 ARG A O 1
ATOM 1115 N N . TRP A 1 139 ? 4.118 11.779 5.089 1.00 41.97 139 TRP A N 1
ATOM 1116 C CA . TRP A 1 139 ? 5.558 11.968 4.920 1.00 41.97 139 TRP A CA 1
ATOM 1117 C C . TRP A 1 139 ? 6.217 12.154 6.290 1.00 41.97 139 TRP A C 1
ATOM 1119 O O . TRP A 1 139 ? 6.605 13.252 6.663 1.00 41.97 139 TRP A O 1
ATOM 1129 N N . GLY A 1 140 ? 6.318 11.069 7.053 1.00 46.84 140 GLY A N 1
ATOM 1130 C CA . GLY A 1 140 ? 6.888 11.066 8.397 1.00 46.84 140 GLY A CA 1
ATOM 1131 C C . GLY A 1 140 ? 7.167 9.646 8.880 1.00 46.84 140 GLY A C 1
ATOM 1132 O O . GLY A 1 140 ? 6.810 8.680 8.204 1.00 46.84 140 GLY A O 1
ATOM 1133 N N . ASN A 1 141 ? 7.867 9.534 10.011 1.00 41.72 141 ASN A N 1
ATOM 1134 C CA . ASN A 1 141 ? 8.261 8.270 10.642 1.00 41.72 141 ASN A CA 1
ATOM 1135 C C . ASN A 1 141 ? 7.083 7.293 10.810 1.00 41.72 141 ASN A C 1
ATOM 1137 O O . ASN A 1 141 ? 5.924 7.700 10.818 1.00 41.72 141 ASN A O 1
ATOM 1141 N N . VAL A 1 142 ? 7.410 6.000 10.947 1.00 47.59 142 VAL A N 1
ATOM 1142 C CA . VAL A 1 142 ? 6.458 4.901 11.192 1.00 47.59 142 VAL A CA 1
ATOM 1143 C C . VAL A 1 142 ? 5.402 5.345 12.206 1.00 47.59 142 VAL A C 1
ATOM 1145 O O . VAL A 1 142 ? 5.759 5.729 13.317 1.00 47.59 142 VAL A O 1
ATOM 1148 N N . GLU A 1 143 ? 4.126 5.302 11.811 1.00 53.41 143 GLU A N 1
ATOM 1149 C CA . GLU A 1 143 ? 3.009 5.667 12.684 1.00 53.41 143 GLU A CA 1
ATOM 1150 C C . GLU A 1 143 ? 3.105 4.898 14.006 1.00 53.41 143 GLU A C 1
ATOM 1152 O O . GLU A 1 143 ? 3.130 3.662 14.027 1.00 53.41 143 GLU A O 1
ATOM 1157 N N . GLU A 1 144 ? 3.152 5.631 15.117 1.00 54.78 144 GLU A N 1
ATOM 1158 C CA . GLU A 1 144 ? 3.048 5.029 16.437 1.00 54.78 144 GLU A CA 1
ATOM 1159 C C . GLU A 1 144 ? 1.684 4.349 16.565 1.00 54.78 144 GLU A C 1
ATOM 1161 O O . GLU A 1 144 ? 0.638 4.901 16.209 1.00 54.78 144 GLU A O 1
ATOM 1166 N N . THR A 1 145 ? 1.688 3.117 17.074 1.00 59.19 145 THR A N 1
ATOM 1167 C CA . THR A 1 145 ? 0.461 2.399 17.414 1.00 59.19 145 THR A CA 1
ATOM 1168 C C . THR A 1 145 ? -0.418 3.291 18.280 1.00 59.19 145 THR A C 1
ATOM 1170 O O . THR A 1 145 ? 0.053 3.791 19.300 1.00 59.19 145 THR A O 1
ATOM 1173 N N . HIS A 1 146 ? -1.679 3.494 17.883 1.00 66.19 146 HIS A N 1
ATOM 1174 C CA . HIS A 1 146 ? -2.600 4.339 18.636 1.00 66.19 146 HIS A CA 1
ATOM 1175 C C . HIS A 1 146 ? -2.591 3.970 20.126 1.00 66.19 146 HIS A C 1
ATOM 1177 O O . HIS A 1 146 ? -2.848 2.820 20.483 1.00 66.19 146 HIS A O 1
ATOM 1183 N N . ASN A 1 147 ? -2.315 4.955 20.982 1.00 71.75 147 ASN A N 1
ATOM 1184 C CA . ASN A 1 147 ? -2.372 4.781 22.425 1.00 71.75 147 ASN A CA 1
ATOM 1185 C C . ASN A 1 147 ? -3.821 4.474 22.846 1.00 71.75 147 ASN A C 1
ATOM 1187 O O . ASN A 1 147 ? -4.701 5.324 22.716 1.00 71.75 147 ASN A O 1
ATOM 1191 N N . LEU A 1 148 ? -4.074 3.265 23.353 1.00 75.12 148 LEU A N 1
ATOM 1192 C CA . LEU A 1 148 ? -5.393 2.847 23.855 1.00 75.12 148 LEU A CA 1
ATOM 1193 C C . LEU A 1 148 ? -5.835 3.681 25.072 1.00 75.12 148 LEU A C 1
ATOM 1195 O O . LEU A 1 148 ? -7.024 3.923 25.297 1.00 75.12 148 LEU A O 1
ATOM 1199 N N . ASN A 1 149 ? -4.863 4.212 25.813 1.00 78.25 149 ASN A N 1
ATOM 1200 C CA . ASN A 1 149 ? -5.081 5.027 27.002 1.00 78.25 149 ASN A CA 1
ATOM 1201 C C . ASN A 1 149 ? -5.256 6.520 26.692 1.00 78.25 149 ASN A C 1
ATOM 1203 O O . ASN A 1 149 ? -5.245 7.327 27.614 1.00 78.25 149 ASN A O 1
ATOM 1207 N N . MET A 1 150 ? -5.465 6.891 25.424 1.00 84.06 150 MET A N 1
ATOM 1208 C CA . MET A 1 150 ? -5.721 8.274 25.011 1.00 84.06 150 MET A CA 1
ATOM 1209 C C . MET A 1 150 ? -6.873 8.895 25.814 1.00 84.06 150 MET A C 1
ATOM 1211 O O . MET A 1 150 ? -7.950 8.302 25.917 1.00 84.06 150 MET A O 1
ATOM 1215 N N . SER A 1 151 ? -6.649 10.067 26.394 1.00 88.81 151 SER A N 1
ATOM 1216 C CA . SER A 1 151 ? -7.654 10.831 27.135 1.00 88.81 151 SER A CA 1
ATOM 1217 C C . SER A 1 151 ? -8.776 11.329 26.217 1.00 88.81 151 SER A C 1
ATOM 1219 O O . SER A 1 151 ? -8.622 11.407 24.996 1.00 88.81 151 SER A O 1
ATOM 1221 N N . GLU A 1 152 ? -9.919 11.711 26.792 1.00 90.12 152 GLU A N 1
ATOM 1222 C CA . GLU A 1 152 ? -11.023 12.282 26.007 1.00 90.12 152 GLU A CA 1
ATOM 1223 C C . GLU A 1 152 ? -10.609 13.549 25.249 1.00 90.12 152 GLU A C 1
ATOM 1225 O O . GLU A 1 152 ? -11.039 13.766 24.116 1.00 90.12 152 GLU A O 1
ATOM 1230 N N . THR A 1 153 ? -9.758 14.379 25.857 1.00 88.94 153 THR A N 1
ATOM 1231 C CA . THR A 1 153 ? -9.237 15.607 25.248 1.00 88.94 153 THR A CA 1
ATOM 1232 C C . THR A 1 153 ? -8.404 15.295 24.010 1.00 88.94 153 THR A C 1
ATOM 1234 O O . THR A 1 153 ? -8.637 15.878 22.952 1.00 88.94 153 THR A O 1
ATOM 1237 N N . GLU A 1 154 ? -7.482 14.338 24.106 1.00 86.44 154 GLU A N 1
ATOM 1238 C CA . GLU A 1 154 ? -6.667 13.903 22.967 1.00 86.44 154 GLU A CA 1
ATOM 1239 C C . GLU A 1 154 ? -7.532 13.264 21.868 1.00 86.44 154 GLU A C 1
ATOM 1241 O O . GLU A 1 154 ? -7.332 13.539 20.683 1.00 86.44 154 GLU A O 1
ATOM 1246 N N . ILE A 1 155 ? -8.552 12.477 22.243 1.00 89.44 155 ILE A N 1
ATOM 1247 C CA . ILE A 1 155 ? -9.533 11.928 21.293 1.00 89.44 155 ILE A CA 1
ATOM 1248 C C . ILE A 1 155 ? -10.237 13.059 20.542 1.00 89.44 155 ILE A C 1
ATOM 1250 O O . ILE A 1 155 ? -10.348 13.007 19.315 1.00 89.44 155 ILE A O 1
ATOM 1254 N N . LYS A 1 156 ? -10.687 14.095 21.258 1.00 89.69 156 LYS A N 1
ATOM 1255 C CA . LYS A 1 156 ? -11.382 15.242 20.665 1.00 89.69 156 LYS A CA 1
ATOM 1256 C C . LYS A 1 156 ? -10.481 16.083 19.764 1.00 89.69 156 LYS A C 1
ATOM 1258 O O . LYS A 1 156 ? -10.974 16.638 18.788 1.00 89.69 156 LYS A O 1
ATOM 1263 N N . GLN A 1 157 ? -9.183 16.149 20.049 1.00 88.12 157 GLN A N 1
ATOM 1264 C CA . GLN A 1 157 ? -8.197 16.822 19.198 1.00 88.12 157 GLN A CA 1
ATOM 1265 C C . GLN A 1 157 ? -7.884 16.029 17.924 1.00 88.12 157 GLN A C 1
ATOM 1267 O O . GLN A 1 157 ? -7.711 16.621 16.859 1.00 88.12 157 GLN A O 1
ATOM 1272 N N . LYS A 1 158 ? -7.811 14.696 18.019 1.00 86.19 158 LYS A N 1
ATOM 1273 C CA . LYS A 1 158 ? -7.328 13.840 16.927 1.00 86.19 158 LYS A CA 1
ATOM 1274 C C . LYS A 1 158 ? -8.430 13.356 15.989 1.00 86.19 158 LYS A C 1
ATOM 1276 O O . LYS A 1 158 ? -8.212 13.293 14.779 1.00 86.19 158 LYS A O 1
ATOM 1281 N N . PHE A 1 159 ? -9.595 13.015 16.528 1.00 90.50 159 PHE A N 1
ATOM 1282 C CA . PHE A 1 159 ? -10.659 12.332 15.795 1.00 90.50 159 PHE A CA 1
ATOM 1283 C C . PHE A 1 159 ? -11.940 13.153 15.728 1.00 90.50 159 PHE A C 1
ATOM 1285 O O . PHE A 1 159 ? -12.158 14.050 16.539 1.00 90.50 159 PHE A O 1
ATOM 1292 N N . GLN A 1 160 ? -12.804 12.804 14.784 1.00 91.62 160 GLN A N 1
ATOM 1293 C CA . GLN A 1 160 ? -14.168 13.299 14.630 1.00 91.62 160 GLN A CA 1
ATOM 1294 C C . GLN A 1 160 ? -15.089 12.165 14.164 1.00 91.62 160 GLN A C 1
ATOM 1296 O O . GLN A 1 160 ? -14.628 11.193 13.563 1.00 91.62 160 GLN A O 1
ATOM 1301 N N . LEU A 1 161 ? -16.389 12.287 14.445 1.00 93.38 161 LEU A N 1
ATOM 1302 C CA . LEU A 1 161 ? -17.408 11.381 13.918 1.00 93.38 161 LEU A CA 1
ATOM 1303 C C . LEU A 1 161 ?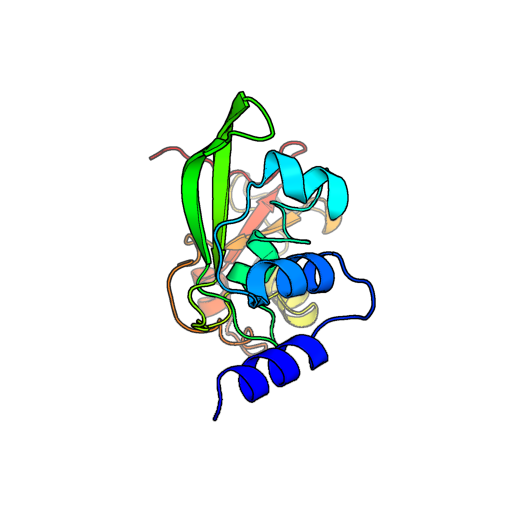 -18.095 12.015 12.713 1.00 93.38 161 LEU A C 1
ATOM 1305 O O . LEU A 1 161 ? -18.599 13.132 12.802 1.00 93.38 161 LEU A O 1
ATOM 1309 N N . LEU A 1 162 ? -18.144 11.283 11.606 1.00 90.75 162 LEU A N 1
ATOM 1310 C CA . LEU A 1 162 ? -18.828 11.689 10.385 1.00 90.75 162 LEU A CA 1
ATOM 1311 C C . LEU A 1 162 ? -19.950 10.707 10.062 1.00 90.75 162 LEU A C 1
ATOM 1313 O O . LEU A 1 162 ? -19.849 9.508 10.335 1.00 90.75 162 LEU A O 1
ATOM 1317 N N . LYS A 1 163 ? -21.007 11.212 9.429 1.00 88.81 163 LYS A N 1
ATOM 1318 C CA . LYS A 1 163 ? -22.024 10.368 8.807 1.00 88.81 163 LYS A CA 1
ATOM 1319 C C . LYS A 1 163 ? -21.393 9.566 7.666 1.00 88.81 163 LYS A C 1
ATOM 1321 O O . LYS A 1 163 ? -20.642 10.089 6.844 1.00 88.81 163 LYS A O 1
ATOM 1326 N N . LYS A 1 164 ? -21.740 8.286 7.594 1.00 82.88 164 LYS A N 1
ATOM 1327 C CA . LYS A 1 164 ? -21.432 7.411 6.469 1.00 82.88 164 LYS A CA 1
ATOM 1328 C C . LYS A 1 164 ? -22.349 7.754 5.295 1.00 82.88 164 LYS A C 1
ATOM 1330 O O . LYS A 1 164 ? -23.473 7.265 5.236 1.00 82.88 164 LYS A O 1
ATOM 1335 N N . ASP A 1 165 ? -21.876 8.572 4.362 1.00 72.12 165 ASP A N 1
ATOM 1336 C CA . ASP A 1 165 ? -22.559 8.760 3.080 1.00 72.12 165 ASP A CA 1
ATOM 1337 C C . ASP A 1 165 ? -22.138 7.695 2.057 1.00 72.12 165 ASP A C 1
ATOM 1339 O O . ASP A 1 165 ? -21.032 7.147 2.092 1.00 72.12 165 ASP A O 1
ATOM 1343 N N . SER A 1 166 ? -23.033 7.417 1.109 1.00 55.22 166 SER A N 1
ATOM 1344 C CA . SER A 1 166 ? -22.878 6.431 0.029 1.00 55.22 166 SER A CA 1
ATOM 1345 C C . SER A 1 166 ? -21.680 6.694 -0.901 1.00 55.22 166 SER A C 1
ATOM 1347 O O . SER A 1 166 ? -21.352 5.837 -1.717 1.00 55.22 166 SER A O 1
ATOM 1349 N N . GLY A 1 167 ? -21.053 7.874 -0.808 1.00 54.00 167 GLY A N 1
ATOM 1350 C CA . GLY A 1 167 ? -20.014 8.371 -1.718 1.00 54.00 167 GLY A CA 1
ATOM 1351 C C . GLY A 1 167 ? -18.564 8.249 -1.235 1.00 54.00 167 GLY A C 1
ATOM 1352 O O . GLY A 1 167 ? -17.662 8.626 -1.974 1.00 54.00 167 GLY A O 1
ATOM 1353 N N . GLY A 1 168 ? -18.307 7.712 -0.038 1.00 45.62 168 GLY A N 1
ATOM 1354 C CA . GLY A 1 168 ? -16.958 7.735 0.544 1.00 45.62 168 GLY A CA 1
ATOM 1355 C C . GLY A 1 168 ? -16.597 9.097 1.160 1.00 45.62 168 GLY A C 1
ATOM 1356 O O . GLY A 1 168 ? -17.294 10.085 0.962 1.00 45.62 168 GLY A O 1
ATOM 1357 N N . ASN A 1 169 ? -15.552 9.105 1.994 1.00 42.03 169 ASN A N 1
ATOM 1358 C CA . ASN A 1 169 ? -15.178 10.195 2.908 1.00 42.03 169 ASN A CA 1
ATOM 1359 C C . ASN A 1 169 ? -15.274 11.617 2.314 1.00 42.03 169 ASN A C 1
ATOM 1361 O O . ASN A 1 169 ? -14.616 11.932 1.328 1.00 42.03 169 ASN A O 1
ATOM 1365 N N . LEU A 1 170 ? -15.975 12.502 3.032 1.00 45.94 170 LEU A N 1
ATOM 1366 C CA . LEU A 1 170 ? -16.187 13.936 2.760 1.00 45.94 170 LEU A CA 1
ATOM 1367 C C . LEU A 1 170 ? -14.925 14.830 2.846 1.00 45.94 170 LEU A C 1
ATOM 1369 O O . LEU A 1 170 ? -15.043 16.050 2.805 1.00 45.94 170 LEU A O 1
ATOM 1373 N N . ASN A 1 171 ? -13.718 14.261 2.926 1.00 42.72 171 ASN A N 1
ATOM 1374 C CA . ASN A 1 171 ? -12.471 15.038 3.015 1.00 42.72 171 ASN A CA 1
ATOM 1375 C C . ASN A 1 171 ? -11.906 15.487 1.657 1.00 42.72 171 ASN A C 1
ATOM 1377 O O . ASN A 1 171 ? -10.799 16.019 1.606 1.00 42.72 171 ASN A O 1
ATOM 1381 N N . GLU A 1 172 ? -12.649 15.345 0.558 1.00 36.69 172 GLU A N 1
ATOM 1382 C CA . GLU A 1 172 ? -12.326 16.038 -0.696 1.00 36.69 172 GLU A CA 1
ATOM 1383 C C . GLU A 1 172 ? -12.800 17.503 -0.662 1.00 36.69 172 GLU A C 1
ATOM 1385 O O . GLU A 1 172 ? -13.517 17.970 -1.546 1.00 36.69 172 GLU A O 1
ATOM 1390 N N . VAL A 1 173 ? -12.393 18.265 0.358 1.00 35.66 173 VAL A N 1
ATOM 1391 C CA . VAL A 1 173 ? -12.450 19.726 0.258 1.00 35.66 173 VAL A CA 1
ATOM 1392 C C . VAL A 1 173 ? -11.178 20.169 -0.451 1.00 35.66 173 VAL A C 1
ATOM 1394 O O . VAL A 1 173 ? -10.075 20.116 0.089 1.00 35.66 173 VAL A O 1
ATOM 1397 N N . ARG A 1 174 ? -11.376 20.524 -1.720 1.00 31.59 174 ARG A N 1
ATOM 1398 C CA . ARG A 1 174 ? -10.414 21.137 -2.634 1.00 31.59 174 ARG A CA 1
ATOM 1399 C C . ARG A 1 174 ? -9.630 22.259 -1.942 1.00 31.59 174 ARG A C 1
ATOM 1401 O O . ARG A 1 174 ? -10.234 23.157 -1.361 1.00 31.59 174 ARG A O 1
ATOM 1408 N N . SER A 1 175 ? -8.304 22.178 -2.050 1.00 33.97 175 SER A N 1
ATOM 1409 C CA . SER A 1 175 ? -7.374 23.310 -1.935 1.00 33.97 175 SER A CA 1
ATOM 1410 C C . SER A 1 175 ? -7.704 24.410 -2.935 1.00 33.97 175 SER A C 1
ATOM 1412 O O . SER A 1 175 ? -8.047 24.023 -4.079 1.00 33.97 175 SER A O 1
#